Protein AF-A0A661A2V0-F1 (afdb_monomer_lite)

pLDDT: mean 74.54, std 18.01, range [39.56, 97.81]

Structure (mmCIF, N/CA/C/O backbone):
data_AF-A0A661A2V0-F1
#
_entry.id   AF-A0A661A2V0-F1
#
loop_
_atom_site.group_PDB
_atom_site.id
_atom_site.type_symbol
_atom_site.label_atom_id
_atom_site.label_alt_id
_atom_site.label_comp_id
_atom_site.label_asym_id
_atom_site.label_entity_id
_atom_site.label_seq_id
_atom_site.pdbx_PDB_ins_code
_atom_site.Cartn_x
_atom_site.Cartn_y
_atom_site.Cartn_z
_atom_site.occupancy
_atom_site.B_iso_or_equiv
_atom_site.auth_seq_id
_atom_site.auth_comp_id
_atom_site.auth_asym_id
_atom_site.auth_atom_id
_atom_site.pdbx_PDB_model_num
ATOM 1 N N . MET A 1 1 ? 61.700 -23.251 -33.455 1.00 53.41 1 MET A N 1
ATOM 2 C CA . MET A 1 1 ? 60.386 -22.854 -34.025 1.00 53.41 1 MET A CA 1
ATOM 3 C C . MET A 1 1 ? 59.242 -22.874 -33.003 1.00 53.41 1 MET A C 1
ATOM 5 O O . MET A 1 1 ? 58.205 -22.283 -33.282 1.00 53.41 1 MET A O 1
ATOM 9 N N . GLU A 1 2 ? 59.409 -23.485 -31.825 1.00 54.84 2 GLU A N 1
ATOM 10 C CA . GLU A 1 2 ? 58.332 -23.665 -30.833 1.00 54.84 2 GLU A CA 1
ATOM 11 C C . GLU A 1 2 ? 57.968 -22.383 -30.061 1.00 54.84 2 GLU A C 1
ATOM 13 O O . GLU A 1 2 ? 56.787 -22.061 -29.944 1.00 54.84 2 GLU A O 1
ATOM 18 N N . ASN A 1 3 ? 58.948 -21.558 -29.671 1.00 59.50 3 ASN A N 1
ATOM 19 C CA . ASN A 1 3 ? 58.686 -20.312 -28.927 1.00 59.50 3 ASN A CA 1
ATOM 20 C C . ASN A 1 3 ? 57.867 -19.270 -29.710 1.00 59.50 3 ASN A C 1
ATOM 22 O O . ASN A 1 3 ? 57.090 -18.528 -29.116 1.00 59.50 3 ASN A O 1
ATOM 26 N N . LYS A 1 4 ? 57.983 -19.231 -31.048 1.00 60.06 4 LYS A N 1
ATOM 27 C CA . LYS A 1 4 ? 57.177 -18.323 -31.888 1.00 60.06 4 LYS A CA 1
ATOM 28 C C . LYS A 1 4 ? 55.698 -18.720 -31.906 1.00 60.06 4 LYS A C 1
ATOM 30 O O . LYS A 1 4 ? 54.842 -17.844 -31.902 1.00 60.06 4 LYS A O 1
ATOM 35 N N . LYS A 1 5 ? 55.390 -20.023 -31.887 1.00 64.62 5 LYS A N 1
ATOM 36 C CA . LYS A 1 5 ? 54.004 -20.522 -31.848 1.00 64.62 5 LYS A CA 1
ATOM 37 C C . LYS A 1 5 ? 53.359 -20.273 -30.483 1.00 64.62 5 LYS A C 1
ATOM 39 O O . LYS A 1 5 ? 52.204 -19.864 -30.431 1.00 64.62 5 LYS A O 1
ATOM 44 N N . LEU A 1 6 ? 54.124 -20.441 -29.402 1.00 67.56 6 LEU A N 1
ATOM 45 C CA . LEU A 1 6 ? 53.671 -20.145 -28.041 1.00 67.56 6 LEU A CA 1
ATOM 46 C C . LEU A 1 6 ? 53.368 -18.648 -27.855 1.00 67.56 6 LEU A C 1
ATOM 48 O O . LEU A 1 6 ? 52.330 -18.292 -27.305 1.00 67.56 6 LEU A O 1
ATOM 52 N N . LEU A 1 7 ? 54.229 -17.771 -28.382 1.00 68.94 7 LEU A N 1
ATOM 53 C CA . LEU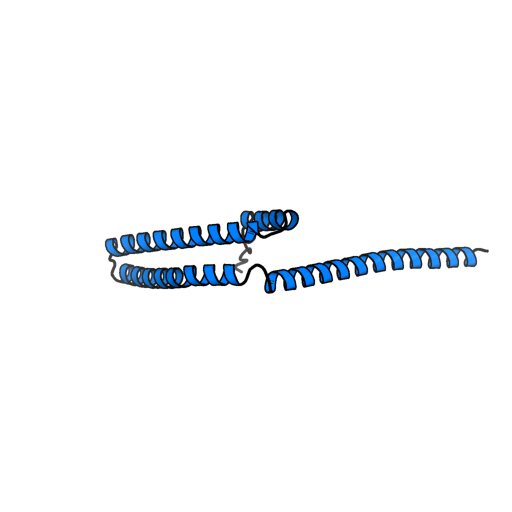 A 1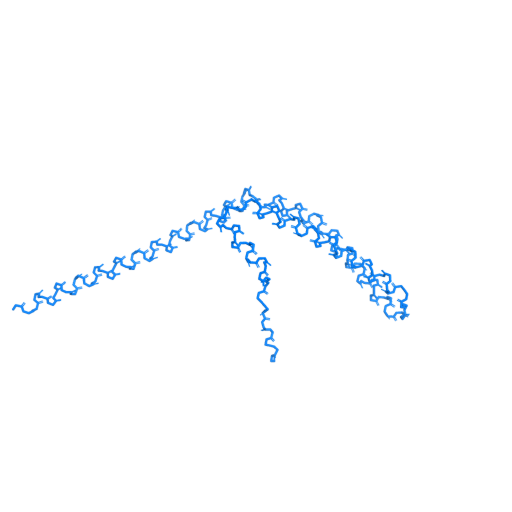 7 ? 54.029 -16.321 -28.323 1.00 68.94 7 LEU A CA 1
ATOM 54 C C . LEU A 1 7 ? 52.749 -15.891 -29.061 1.00 68.94 7 LEU A C 1
ATOM 56 O O . LEU A 1 7 ? 51.964 -15.107 -28.535 1.00 68.94 7 LEU A O 1
ATOM 60 N N . ILE A 1 8 ? 52.507 -16.442 -30.255 1.00 73.56 8 ILE A N 1
ATOM 61 C CA . ILE A 1 8 ? 51.298 -16.151 -31.041 1.00 73.56 8 ILE A CA 1
ATOM 62 C C . ILE A 1 8 ? 50.042 -16.629 -30.301 1.00 73.56 8 ILE A C 1
ATOM 64 O O . ILE A 1 8 ? 49.057 -15.897 -30.245 1.00 73.56 8 ILE A O 1
ATOM 68 N N . LEU A 1 9 ? 50.082 -17.810 -29.677 1.00 71.62 9 LEU A N 1
ATOM 69 C CA . LEU A 1 9 ? 48.960 -18.338 -28.898 1.00 71.62 9 LEU A CA 1
ATOM 70 C C . LEU A 1 9 ? 48.604 -17.421 -27.717 1.00 71.62 9 LEU A C 1
ATOM 72 O O . LEU A 1 9 ? 47.433 -17.117 -27.511 1.00 71.62 9 LEU A O 1
ATOM 76 N N . VAL A 1 10 ? 49.606 -16.937 -26.976 1.00 73.88 10 VAL A N 1
ATOM 77 C CA . VAL A 1 10 ? 49.402 -16.032 -25.831 1.00 73.88 10 VAL A CA 1
ATOM 78 C C . VAL A 1 10 ? 48.819 -14.687 -26.278 1.00 73.88 10 VAL A C 1
ATOM 80 O O . VAL A 1 10 ? 47.899 -14.168 -25.641 1.00 73.88 10 VAL A O 1
ATOM 83 N N . VAL A 1 11 ? 49.290 -14.141 -27.402 1.00 72.31 11 VAL A N 1
ATOM 84 C CA . VAL A 1 11 ? 48.771 -12.883 -27.968 1.00 72.31 11 VAL A CA 1
ATOM 85 C C . VAL A 1 11 ? 47.322 -13.035 -28.447 1.00 72.31 11 VAL A C 1
ATOM 87 O O . VAL A 1 11 ? 46.485 -12.183 -28.164 1.00 72.31 11 VAL A O 1
ATOM 90 N N . VAL A 1 12 ? 46.980 -14.141 -29.111 1.00 69.75 12 VAL A N 1
ATOM 91 C CA . VAL A 1 12 ? 45.603 -14.395 -29.569 1.00 69.75 12 VAL A CA 1
ATOM 92 C C . VAL A 1 12 ? 44.654 -14.626 -28.387 1.00 69.75 12 VAL A C 1
ATOM 94 O O . VAL A 1 12 ? 43.555 -14.073 -28.364 1.00 69.75 12 VAL A O 1
ATOM 97 N N . LEU A 1 13 ? 45.078 -15.383 -27.370 1.00 63.44 13 LEU A N 1
ATOM 98 C CA . LEU A 1 13 ? 44.253 -15.658 -26.191 1.00 63.44 13 LEU A CA 1
ATOM 99 C C . LEU A 1 13 ? 43.971 -14.381 -25.382 1.00 63.44 13 LEU A C 1
ATOM 101 O O . LEU A 1 13 ? 42.843 -14.149 -24.953 1.00 63.44 13 LEU A O 1
ATOM 105 N N . SER A 1 14 ? 44.981 -13.523 -25.219 1.00 61.56 14 SER A N 1
ATOM 106 C CA . SER A 1 14 ? 44.838 -12.236 -24.525 1.00 61.56 14 SER A CA 1
ATOM 107 C C . SER A 1 14 ? 43.935 -11.254 -25.279 1.00 61.56 14 SER A C 1
ATOM 109 O O . SER A 1 14 ? 43.139 -10.565 -24.642 1.00 61.56 14 SER A O 1
ATOM 111 N N . LEU A 1 15 ? 43.962 -11.249 -26.616 1.00 58.22 15 LEU A N 1
ATOM 112 C CA . LEU A 1 15 ? 43.023 -10.483 -27.447 1.00 58.22 15 LEU A CA 1
ATOM 113 C C . LEU A 1 15 ? 41.571 -10.952 -27.277 1.00 58.22 15 LEU A C 1
ATOM 115 O O . LEU A 1 15 ? 40.681 -10.122 -27.103 1.00 58.22 15 LEU A O 1
ATOM 119 N N . ILE A 1 16 ? 41.321 -12.265 -27.254 1.00 62.97 16 ILE A N 1
ATOM 120 C CA . ILE A 1 16 ? 39.972 -12.824 -27.052 1.00 62.97 16 ILE A CA 1
ATOM 121 C C . ILE A 1 16 ? 39.435 -12.468 -25.659 1.00 62.97 16 ILE A C 1
ATOM 123 O O . ILE A 1 16 ? 38.285 -12.044 -25.523 1.00 62.97 16 ILE A O 1
ATOM 127 N N . VAL A 1 17 ? 40.275 -12.580 -24.626 1.00 58.38 17 VAL A N 1
ATOM 128 C CA . VAL A 1 17 ? 39.913 -12.204 -23.251 1.00 58.38 17 VAL A CA 1
ATOM 129 C C . VAL A 1 17 ? 39.640 -10.700 -23.151 1.00 58.38 17 VAL A C 1
ATOM 131 O O . VAL A 1 17 ? 38.629 -10.304 -22.571 1.00 58.38 17 VAL A O 1
ATOM 134 N N . ALA A 1 18 ? 40.466 -9.854 -23.772 1.00 59.97 18 ALA A N 1
ATOM 135 C CA . ALA A 1 18 ? 40.254 -8.407 -23.807 1.00 59.97 18 ALA A CA 1
ATOM 136 C C . ALA A 1 18 ? 38.954 -8.021 -24.537 1.00 59.97 18 ALA A C 1
ATOM 138 O O . ALA A 1 18 ? 38.220 -7.156 -24.058 1.00 59.97 18 ALA A O 1
ATOM 139 N N . MET A 1 19 ? 38.620 -8.692 -25.645 1.00 54.97 19 MET A N 1
ATOM 140 C CA . MET A 1 19 ? 37.357 -8.480 -26.363 1.00 54.97 19 MET A CA 1
ATOM 141 C C . MET A 1 19 ? 36.142 -8.932 -25.539 1.00 54.97 19 MET A C 1
ATOM 143 O O . MET A 1 19 ? 35.144 -8.213 -25.482 1.00 54.97 19 MET A O 1
ATOM 147 N N . GLY A 1 20 ? 36.227 -10.072 -24.843 1.00 51.19 20 GLY A N 1
ATOM 148 C CA . GLY A 1 20 ? 35.162 -10.560 -23.959 1.00 51.19 20 GLY A CA 1
ATOM 149 C C . GLY A 1 20 ? 34.914 -9.644 -22.755 1.00 51.19 20 GLY A C 1
ATOM 150 O O . GLY A 1 20 ? 33.767 -9.317 -22.440 1.00 51.19 20 GLY A O 1
ATOM 151 N N . ILE A 1 21 ? 35.988 -9.158 -22.124 1.00 55.03 21 ILE A N 1
ATOM 152 C CA . ILE A 1 21 ? 35.916 -8.207 -21.006 1.00 55.03 21 ILE A CA 1
ATOM 153 C C . ILE A 1 21 ? 35.401 -6.844 -21.492 1.00 55.03 21 ILE A C 1
ATOM 155 O O . ILE A 1 21 ? 34.516 -6.267 -20.861 1.00 55.03 21 ILE A O 1
ATOM 159 N N . GLY A 1 22 ? 35.880 -6.351 -22.639 1.00 50.53 22 GLY A N 1
ATOM 160 C CA . GLY A 1 22 ? 35.415 -5.103 -23.251 1.00 50.53 22 GLY A CA 1
ATOM 161 C C . GLY A 1 22 ? 33.925 -5.128 -23.602 1.00 50.53 22 GLY A C 1
ATOM 162 O O . GLY A 1 22 ? 33.212 -4.158 -23.340 1.00 50.53 22 GLY A O 1
ATOM 163 N N . PHE A 1 23 ? 33.419 -6.259 -24.102 1.00 52.59 23 PHE A N 1
ATOM 164 C CA . PHE A 1 23 ? 31.993 -6.457 -24.377 1.00 52.59 23 PHE A CA 1
ATOM 165 C C . PHE A 1 23 ? 31.148 -6.499 -23.092 1.00 52.59 23 PHE A C 1
ATOM 167 O O . PHE A 1 23 ? 30.080 -5.882 -23.023 1.00 52.59 23 PHE A O 1
ATOM 174 N N . GLY A 1 24 ? 31.640 -7.171 -22.044 1.00 51.69 24 GLY A N 1
ATOM 175 C CA . GLY A 1 24 ? 30.986 -7.224 -20.734 1.00 51.69 24 GLY A CA 1
ATOM 176 C C . GLY A 1 24 ? 30.907 -5.854 -20.054 1.00 51.69 24 GLY A C 1
ATOM 177 O O . GLY A 1 24 ? 29.829 -5.431 -19.632 1.00 51.69 24 GLY A O 1
ATOM 178 N N . ILE A 1 25 ? 32.024 -5.119 -20.011 1.00 57.62 25 ILE A N 1
ATOM 179 C CA . ILE A 1 25 ? 32.088 -3.761 -19.450 1.00 57.62 25 ILE A CA 1
ATOM 180 C C . ILE A 1 25 ? 31.215 -2.807 -20.270 1.00 57.62 25 ILE A C 1
ATOM 182 O O . ILE A 1 25 ? 30.439 -2.047 -19.690 1.00 57.62 25 ILE A O 1
ATOM 186 N N . GLY A 1 26 ? 31.268 -2.896 -21.603 1.00 51.59 26 GLY A N 1
ATOM 187 C CA . GLY A 1 26 ? 30.414 -2.128 -22.506 1.00 51.59 26 GLY A CA 1
ATOM 188 C C . GLY A 1 26 ? 28.931 -2.323 -22.196 1.00 51.59 26 GLY A C 1
ATOM 189 O O . GLY A 1 26 ? 28.221 -1.347 -21.969 1.00 51.59 26 GLY A O 1
ATOM 190 N N . ARG A 1 27 ? 28.464 -3.573 -22.065 1.00 49.22 27 ARG A N 1
ATOM 191 C CA . ARG A 1 27 ? 27.072 -3.857 -21.678 1.00 49.22 27 ARG A CA 1
ATOM 192 C C . ARG A 1 27 ? 26.711 -3.337 -20.293 1.00 49.22 27 ARG A C 1
ATOM 194 O O . ARG A 1 27 ? 25.625 -2.788 -20.139 1.00 49.22 27 ARG A O 1
ATOM 201 N N . ILE A 1 28 ? 27.588 -3.469 -19.298 1.00 56.41 28 ILE A N 1
ATOM 202 C CA . ILE A 1 28 ? 27.329 -2.956 -17.943 1.00 56.41 28 ILE A CA 1
ATOM 203 C C . ILE A 1 28 ? 27.188 -1.431 -17.960 1.00 56.41 28 ILE A C 1
ATOM 205 O O . ILE A 1 28 ? 26.290 -0.888 -17.316 1.00 56.41 28 ILE A O 1
ATOM 209 N N . VAL A 1 29 ? 28.037 -0.733 -18.716 1.00 59.56 29 VAL A N 1
ATOM 210 C CA . VAL A 1 29 ? 27.961 0.724 -18.881 1.00 59.56 29 VAL A CA 1
ATOM 211 C C . VAL A 1 29 ? 26.688 1.117 -19.627 1.00 59.56 29 VAL A C 1
ATOM 213 O O . VAL A 1 29 ? 26.003 2.038 -19.186 1.00 59.56 29 VAL A O 1
ATOM 216 N N . THR A 1 30 ? 26.308 0.399 -20.686 1.00 52.56 30 THR A N 1
ATOM 217 C CA . THR A 1 30 ? 25.072 0.668 -21.436 1.00 52.56 30 THR A CA 1
ATOM 218 C C . THR A 1 30 ? 23.825 0.403 -20.594 1.00 52.56 30 THR A C 1
ATOM 220 O O . THR A 1 30 ? 22.928 1.238 -20.587 1.00 52.56 30 THR A O 1
ATOM 223 N N . ILE A 1 31 ? 23.784 -0.678 -19.807 1.00 57.06 31 ILE A N 1
ATOM 224 C CA . ILE A 1 31 ? 22.692 -0.960 -18.860 1.00 57.06 31 ILE A CA 1
ATOM 225 C C . ILE A 1 31 ? 22.640 0.115 -17.768 1.00 57.06 31 ILE A C 1
ATOM 227 O O . ILE A 1 31 ? 21.562 0.614 -17.468 1.00 57.06 31 ILE A O 1
ATOM 231 N N . ARG A 1 32 ? 23.787 0.536 -17.212 1.00 55.50 32 ARG A N 1
ATOM 232 C CA . ARG A 1 32 ? 23.854 1.637 -16.229 1.00 55.50 32 ARG A CA 1
ATOM 233 C C . ARG A 1 32 ? 23.424 2.981 -16.810 1.00 55.50 32 ARG A C 1
ATOM 235 O O . ARG A 1 32 ? 22.856 3.801 -16.094 1.00 55.50 32 ARG A O 1
ATOM 242 N N . ARG A 1 33 ? 23.726 3.242 -18.082 1.00 55.22 33 ARG A N 1
ATOM 243 C CA . ARG A 1 33 ? 23.345 4.477 -18.771 1.00 55.22 33 ARG A CA 1
ATOM 244 C C . ARG A 1 33 ? 21.858 4.465 -19.106 1.00 55.22 33 ARG A C 1
ATOM 246 O O . ARG A 1 33 ? 21.188 5.446 -18.819 1.00 55.22 33 ARG A O 1
ATOM 253 N N . ALA A 1 34 ? 21.341 3.346 -19.610 1.00 54.25 34 ALA A N 1
ATOM 254 C CA . ALA A 1 34 ? 19.919 3.143 -19.857 1.00 54.25 34 ALA A CA 1
ATOM 255 C C . ALA A 1 34 ? 19.108 3.228 -18.559 1.00 54.25 34 ALA A C 1
ATOM 257 O O . ALA A 1 34 ? 18.099 3.915 -18.533 1.00 54.25 34 ALA A O 1
ATOM 258 N N . SER A 1 35 ? 19.580 2.635 -17.457 1.00 53.59 35 SER A N 1
ATOM 259 C CA . SER A 1 35 ? 18.904 2.730 -16.160 1.00 53.59 35 SER A CA 1
ATOM 260 C C . SER A 1 35 ? 18.974 4.129 -15.552 1.00 53.59 35 SER A C 1
ATOM 262 O O . SER A 1 35 ? 18.004 4.559 -14.939 1.00 53.59 35 SER A O 1
ATOM 264 N N . ARG A 1 36 ? 20.065 4.884 -15.756 1.00 57.78 36 ARG A N 1
ATOM 265 C CA . ARG A 1 36 ? 20.125 6.308 -15.383 1.00 57.78 36 ARG A CA 1
ATOM 266 C C . ARG A 1 36 ? 19.185 7.169 -16.213 1.00 57.78 36 ARG A C 1
ATOM 268 O O . ARG A 1 36 ? 18.510 8.011 -15.639 1.00 57.78 36 ARG A O 1
ATOM 275 N N . ILE A 1 37 ? 19.140 6.965 -17.529 1.00 57.62 37 ILE A N 1
ATOM 276 C CA . ILE A 1 37 ? 18.231 7.688 -18.427 1.00 57.62 37 ILE A CA 1
ATOM 277 C C . ILE A 1 37 ? 16.788 7.356 -18.058 1.00 57.62 37 ILE A C 1
ATOM 279 O O . ILE A 1 37 ? 15.992 8.266 -17.884 1.00 57.62 37 ILE A O 1
ATOM 283 N N . PHE A 1 38 ? 16.477 6.080 -17.826 1.00 54.19 38 PHE A N 1
ATOM 284 C CA . PHE A 1 38 ? 15.170 5.649 -17.347 1.00 54.19 38 PHE A CA 1
ATOM 285 C C . PHE A 1 38 ? 14.854 6.290 -15.992 1.00 54.19 38 PHE A C 1
ATOM 287 O O . PHE A 1 38 ? 13.814 6.913 -15.857 1.00 54.19 38 PHE A O 1
ATOM 294 N N . ALA A 1 39 ? 15.760 6.258 -15.012 1.00 55.31 39 ALA A N 1
ATOM 295 C CA . ALA A 1 39 ? 15.548 6.884 -13.704 1.00 55.31 39 ALA A CA 1
ATOM 296 C C . ALA A 1 39 ? 15.353 8.410 -13.781 1.00 55.31 39 ALA A C 1
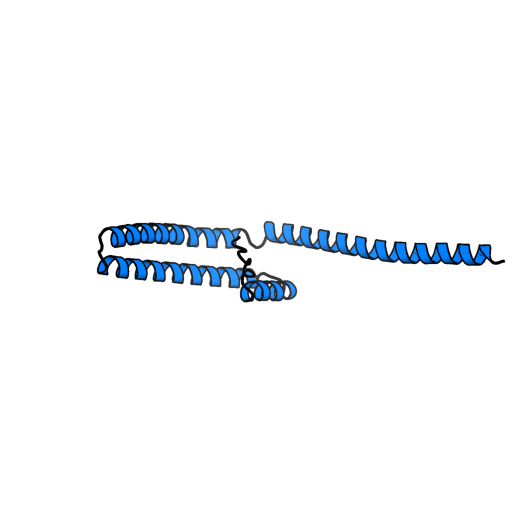ATOM 298 O O . ALA A 1 39 ? 14.540 8.949 -13.034 1.00 55.31 39 ALA A O 1
ATOM 299 N N . HIS A 1 40 ? 16.064 9.099 -14.676 1.00 53.41 40 HIS A N 1
ATOM 300 C CA . HIS A 1 40 ? 15.916 10.539 -14.910 1.00 53.41 40 HIS A CA 1
ATOM 301 C C . HIS A 1 40 ? 14.579 10.857 -15.591 1.00 53.41 40 HIS A C 1
ATOM 303 O O . HIS A 1 40 ? 13.844 11.724 -15.131 1.00 53.41 40 HIS A O 1
ATOM 309 N N . PHE A 1 41 ? 14.222 10.090 -16.623 1.00 49.53 41 PHE A N 1
ATOM 310 C CA . PHE A 1 41 ? 12.964 10.219 -17.360 1.00 49.53 41 PHE A CA 1
ATOM 311 C C . PHE A 1 41 ? 11.748 9.905 -16.470 1.00 49.53 41 PHE A C 1
ATOM 313 O O . PHE A 1 41 ? 10.752 10.624 -16.474 1.00 49.53 41 PHE A O 1
ATOM 320 N N . THR A 1 42 ? 11.865 8.884 -15.616 1.00 52.88 42 THR A N 1
ATOM 321 C CA . THR A 1 42 ? 10.817 8.487 -14.662 1.00 52.88 42 THR A CA 1
ATOM 322 C C . THR A 1 42 ? 10.671 9.503 -13.520 1.00 52.88 42 THR A C 1
ATOM 324 O O . THR A 1 42 ? 9.557 9.739 -13.054 1.00 52.88 42 THR A O 1
ATOM 327 N N . ARG A 1 43 ? 11.773 10.132 -13.071 1.00 50.00 43 ARG A N 1
ATOM 328 C CA . ARG A 1 43 ? 11.743 11.174 -12.025 1.00 50.00 43 ARG A CA 1
ATOM 329 C C . ARG A 1 43 ? 11.104 12.476 -12.484 1.00 50.00 43 ARG A C 1
ATOM 331 O O . ARG A 1 43 ? 10.442 13.115 -11.672 1.00 50.00 43 ARG A O 1
ATOM 338 N N . GLU A 1 44 ? 11.347 12.894 -13.723 1.00 49.84 44 GLU A N 1
ATOM 339 C CA . GLU A 1 44 ? 10.970 14.239 -14.168 1.00 49.84 44 GLU A CA 1
ATOM 340 C C . GLU A 1 44 ? 9.633 14.314 -14.905 1.00 49.84 44 GLU A C 1
ATOM 342 O O . GLU A 1 44 ? 9.003 15.363 -14.831 1.00 49.84 44 GLU A O 1
ATOM 347 N N . GLN A 1 45 ? 9.173 13.254 -15.587 1.00 51.56 45 GLN A N 1
ATOM 348 C CA . GLN A 1 45 ? 8.054 13.404 -16.535 1.00 51.56 45 GLN A CA 1
ATOM 349 C C . GLN A 1 45 ? 6.824 12.513 -16.326 1.00 51.56 45 GLN A C 1
ATOM 351 O O . GLN A 1 45 ? 5.787 12.852 -16.884 1.00 51.56 45 GLN A O 1
ATOM 356 N N . MET A 1 46 ? 6.871 11.417 -15.552 1.00 51.84 46 MET A N 1
ATOM 357 C CA . MET A 1 46 ? 5.749 10.451 -15.579 1.00 51.84 46 MET A CA 1
ATOM 358 C C . MET A 1 46 ? 5.110 10.059 -14.241 1.00 51.84 46 MET A C 1
ATOM 360 O O . MET A 1 46 ? 3.950 9.677 -14.262 1.00 51.84 46 MET A O 1
ATOM 364 N N . LEU A 1 47 ? 5.781 10.164 -13.084 1.00 59.59 47 LEU A N 1
ATOM 365 C CA . LEU A 1 47 ? 5.217 9.619 -11.827 1.00 59.59 47 LEU A CA 1
ATOM 366 C C . LEU A 1 47 ? 4.938 10.636 -10.722 1.00 59.59 47 LEU A C 1
ATOM 368 O O . LEU A 1 47 ? 4.198 10.335 -9.792 1.00 59.59 47 LEU A O 1
ATOM 372 N N . ARG A 1 48 ? 5.530 11.829 -10.774 1.00 64.75 48 ARG A N 1
ATOM 373 C CA . ARG A 1 48 ? 5.425 12.793 -9.672 1.00 64.75 48 ARG A CA 1
ATOM 374 C C . ARG A 1 48 ? 3.986 13.271 -9.406 1.00 64.75 48 ARG A C 1
ATOM 376 O O . ARG A 1 48 ? 3.560 13.128 -8.264 1.00 64.75 48 ARG A O 1
ATOM 383 N N . PRO A 1 49 ? 3.218 13.733 -10.413 1.00 73.31 49 PRO A N 1
ATOM 384 C CA . PRO A 1 49 ? 1.833 14.144 -10.185 1.00 73.31 49 PRO A CA 1
ATOM 385 C C . PRO A 1 49 ? 0.927 12.972 -9.778 1.00 73.31 49 PRO A C 1
ATOM 387 O O . PRO A 1 49 ? 0.113 13.133 -8.879 1.00 73.31 49 PRO A O 1
ATOM 390 N N . GLU A 1 50 ? 1.106 11.774 -10.351 1.00 73.56 50 GLU A N 1
ATOM 391 C CA . GLU A 1 50 ? 0.299 10.597 -9.980 1.00 73.56 50 GLU A CA 1
ATOM 392 C C . GLU A 1 50 ? 0.553 10.137 -8.539 1.00 73.56 50 GLU A C 1
ATOM 394 O O . GLU A 1 50 ? -0.368 9.711 -7.844 1.00 73.56 50 GLU A O 1
ATOM 399 N N . ILE A 1 51 ? 1.809 10.199 -8.086 1.00 77.88 51 ILE A N 1
ATOM 400 C CA . ILE A 1 51 ? 2.190 9.861 -6.710 1.00 77.88 51 ILE A CA 1
ATOM 401 C C . ILE A 1 51 ? 1.679 10.926 -5.736 1.00 77.88 51 ILE A C 1
ATOM 403 O O . ILE A 1 51 ? 1.265 10.585 -4.629 1.00 77.88 51 ILE A O 1
ATOM 407 N N . GLU A 1 52 ? 1.716 12.203 -6.119 1.00 84.88 52 GLU A N 1
ATOM 408 C CA . GLU A 1 52 ? 1.187 13.304 -5.310 1.00 84.88 52 GLU A CA 1
ATOM 409 C C . GLU A 1 52 ? -0.340 13.223 -5.178 1.00 84.88 52 GLU A C 1
ATOM 411 O O . GLU A 1 52 ? -0.842 13.316 -4.059 1.00 84.88 52 GLU A O 1
ATOM 416 N N . GLU A 1 53 ? -1.065 12.949 -6.267 1.00 87.06 53 GLU A N 1
ATOM 417 C CA . GLU A 1 53 ? -2.517 12.708 -6.257 1.00 87.06 53 GLU A CA 1
ATOM 418 C C . GLU A 1 53 ? -2.866 11.502 -5.377 1.00 87.06 53 GLU A C 1
ATOM 420 O O . GLU A 1 53 ? -3.702 11.600 -4.480 1.00 87.06 53 GLU A O 1
ATOM 425 N N . TYR A 1 54 ? -2.168 10.377 -5.565 1.00 87.56 54 TYR A N 1
ATOM 426 C CA . TYR A 1 54 ? 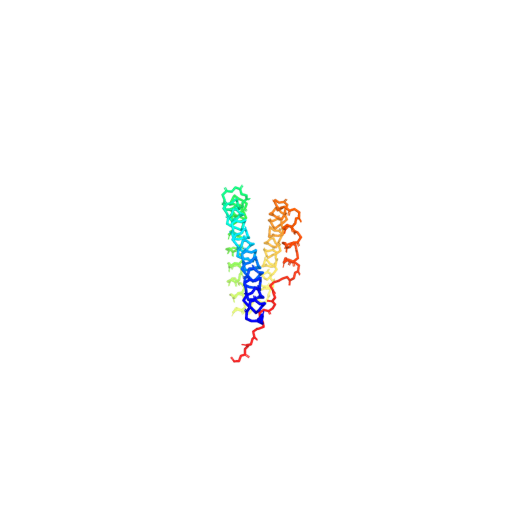-2.362 9.192 -4.733 1.00 87.56 54 TYR A CA 1
ATOM 427 C C . TYR A 1 54 ? -2.097 9.488 -3.254 1.00 87.56 54 TYR A C 1
ATOM 429 O O . TYR A 1 54 ? -2.885 9.102 -2.396 1.00 87.56 54 TYR A O 1
ATOM 437 N N . ARG A 1 55 ? -1.022 10.217 -2.930 1.00 88.50 55 ARG A N 1
ATOM 438 C CA . ARG A 1 55 ? -0.729 10.606 -1.546 1.00 88.50 55 ARG A CA 1
ATOM 439 C C . ARG A 1 55 ? -1.823 11.504 -0.970 1.00 88.50 55 ARG A C 1
ATOM 441 O O . ARG A 1 55 ? -2.209 11.290 0.173 1.00 88.50 55 ARG A O 1
ATOM 448 N N . ALA A 1 56 ? -2.321 12.468 -1.741 1.00 92.44 56 ALA A N 1
ATOM 449 C CA . ALA A 1 56 ? -3.379 13.373 -1.301 1.00 92.44 56 ALA A CA 1
ATOM 450 C C . ALA A 1 56 ? -4.676 12.625 -0.948 1.00 92.44 56 ALA A C 1
ATOM 452 O O . ALA A 1 56 ? -5.351 13.006 0.002 1.00 92.44 56 ALA A O 1
ATOM 453 N N . VAL A 1 57 ? -4.988 11.542 -1.668 1.00 93.75 57 VAL A N 1
ATOM 454 C CA . VAL A 1 57 ? -6.141 10.672 -1.378 1.00 93.75 57 VAL A CA 1
ATOM 455 C C . VAL A 1 57 ? -5.872 9.737 -0.196 1.00 93.75 57 VAL A C 1
ATOM 457 O O . VAL A 1 57 ? -6.739 9.530 0.645 1.00 93.75 57 VAL A O 1
ATOM 460 N N . MET A 1 58 ? -4.669 9.172 -0.099 1.00 93.38 58 MET A N 1
ATOM 461 C CA . MET A 1 58 ? -4.355 8.170 0.923 1.00 93.38 58 MET A CA 1
ATOM 462 C C . MET A 1 58 ? -4.130 8.755 2.316 1.00 93.38 58 MET A C 1
ATOM 464 O O . MET A 1 58 ? -4.427 8.089 3.303 1.00 93.38 58 MET A O 1
ATOM 468 N N . GLU A 1 59 ? -3.591 9.968 2.413 1.00 95.44 59 GLU A N 1
ATOM 469 C CA . GLU A 1 59 ? -3.304 10.627 3.689 1.00 95.44 59 GLU A CA 1
ATOM 470 C C . GLU A 1 59 ? -4.538 10.741 4.611 1.00 95.44 59 GLU A C 1
ATOM 472 O O . GLU A 1 59 ? -4.452 10.275 5.751 1.00 95.44 59 GLU A O 1
ATOM 477 N N . PRO A 1 60 ? -5.702 11.265 4.168 1.00 97.06 60 PRO A N 1
ATOM 478 C CA . PRO A 1 60 ? -6.888 11.322 5.022 1.00 97.06 60 PRO A CA 1
ATOM 479 C C . PRO A 1 60 ? -7.386 9.929 5.431 1.00 97.06 60 PRO A C 1
ATOM 481 O O . PRO A 1 60 ? -7.714 9.738 6.599 1.00 97.06 60 PRO A O 1
ATOM 484 N N . LEU A 1 61 ? -7.353 8.939 4.529 1.00 95.56 61 LEU A N 1
ATOM 485 C CA . LEU A 1 61 ? -7.765 7.559 4.828 1.00 95.56 61 LEU A CA 1
ATOM 486 C C . LEU A 1 61 ? -6.852 6.892 5.869 1.00 95.56 61 LEU A C 1
ATOM 488 O O . LEU A 1 61 ? -7.312 6.149 6.735 1.00 95.56 61 LEU A O 1
ATOM 492 N N . ILE A 1 62 ? -5.544 7.166 5.821 1.00 93.38 62 ILE A N 1
ATOM 493 C CA . ILE A 1 62 ? -4.586 6.689 6.828 1.00 93.38 62 ILE A CA 1
ATOM 494 C C . ILE A 1 62 ? -4.905 7.303 8.192 1.00 93.38 62 ILE A C 1
ATOM 496 O O . ILE A 1 62 ? -4.938 6.581 9.191 1.00 93.38 62 ILE A O 1
ATOM 500 N N . GLN A 1 63 ? -5.157 8.612 8.235 1.00 97.06 63 GLN A N 1
ATOM 501 C CA . GLN A 1 63 ? -5.496 9.317 9.471 1.00 97.06 63 GLN A CA 1
ATOM 502 C C . GLN A 1 63 ? -6.831 8.837 10.050 1.00 97.06 63 GLN A C 1
ATOM 504 O O . GLN A 1 63 ? -6.943 8.636 11.257 1.00 97.06 63 GLN A O 1
ATOM 509 N N . GLU A 1 64 ? -7.833 8.620 9.203 1.00 97.38 64 GLU A N 1
ATOM 510 C CA . GLU A 1 64 ? -9.132 8.076 9.592 1.00 97.38 64 GLU A CA 1
ATOM 511 C C . GLU A 1 64 ? -9.000 6.666 10.163 1.00 97.38 64 GLU A C 1
ATOM 513 O O . GLU A 1 64 ? -9.417 6.415 11.294 1.00 97.38 64 GLU A O 1
ATOM 518 N N . LYS A 1 65 ? -8.312 5.769 9.451 1.00 95.19 65 LYS A N 1
ATOM 519 C CA . LYS A 1 65 ? -8.013 4.426 9.949 1.00 95.19 65 LYS A CA 1
ATOM 520 C C . LYS A 1 65 ? -7.302 4.472 11.302 1.00 95.19 65 LYS A C 1
ATOM 522 O O . LYS A 1 65 ? -7.599 3.653 12.166 1.00 95.19 65 LYS A O 1
ATOM 527 N N . GLN A 1 66 ? -6.351 5.386 11.491 1.00 96.44 66 GLN A N 1
ATOM 528 C CA . GLN A 1 66 ? -5.620 5.496 12.752 1.00 96.44 66 GLN A CA 1
ATOM 529 C C . GLN A 1 66 ? -6.540 5.901 13.911 1.00 96.44 66 GLN A C 1
ATOM 531 O O . GLN A 1 66 ? -6.499 5.259 14.958 1.00 96.44 66 GLN A O 1
ATOM 536 N N . LYS A 1 67 ? -7.440 6.867 13.693 1.00 97.81 67 LYS A N 1
ATOM 537 C CA . LYS A 1 67 ? -8.476 7.236 14.672 1.00 97.81 67 LYS A CA 1
ATOM 538 C C . LYS A 1 67 ? -9.396 6.061 14.996 1.00 97.81 67 LYS A C 1
ATOM 540 O O . LYS A 1 67 ? -9.683 5.811 16.161 1.00 97.81 67 LYS A O 1
ATOM 545 N N . LEU A 1 68 ? -9.834 5.311 13.985 1.00 96.62 68 LEU A N 1
ATOM 546 C CA . LEU A 1 68 ? -10.683 4.137 14.192 1.00 96.62 68 LEU A CA 1
ATOM 547 C C . LEU A 1 68 ? -9.961 3.039 14.985 1.00 96.62 68 LEU A C 1
ATOM 549 O O . LEU A 1 68 ? -10.559 2.406 15.847 1.00 96.62 68 LEU A O 1
ATOM 553 N N . VAL A 1 69 ? -8.662 2.832 14.756 1.00 95.62 69 VAL A N 1
ATOM 554 C CA . VAL A 1 69 ? -7.860 1.895 15.559 1.00 95.62 69 VAL A CA 1
ATOM 555 C C . VAL A 1 69 ? -7.786 2.343 17.021 1.00 95.62 69 VAL A C 1
ATOM 557 O O . VAL A 1 69 ? -7.940 1.511 17.911 1.00 95.62 69 VAL A O 1
ATOM 560 N N . GLU A 1 70 ? -7.607 3.637 17.286 1.00 97.62 70 GLU A N 1
ATOM 561 C CA . GLU A 1 70 ? -7.641 4.181 18.651 1.00 97.62 70 GLU A CA 1
ATOM 562 C C . GLU A 1 70 ? -9.017 3.974 19.310 1.00 97.62 70 GLU A C 1
ATOM 564 O O . GLU A 1 70 ? -9.092 3.529 20.458 1.00 97.62 70 GLU A O 1
ATOM 569 N N . LEU A 1 71 ? -10.110 4.214 18.574 1.00 96.94 71 LEU A N 1
ATOM 570 C CA . LEU A 1 71 ? -11.477 3.941 19.033 1.00 96.94 71 LEU A CA 1
ATOM 571 C C . LEU A 1 71 ? -11.699 2.454 19.336 1.00 96.94 71 LEU A C 1
ATOM 573 O O . LEU A 1 71 ? -12.321 2.124 20.345 1.00 96.94 71 LEU A O 1
ATOM 577 N N . LEU A 1 72 ? -11.169 1.560 18.498 1.00 96.50 72 LEU A N 1
ATOM 578 C CA . LEU A 1 72 ? -11.265 0.117 18.698 1.00 96.50 72 LEU A CA 1
ATOM 579 C C . LEU A 1 72 ? -10.520 -0.314 19.964 1.00 96.50 72 LEU A C 1
ATOM 581 O O . LEU A 1 72 ? -11.061 -1.090 20.748 1.00 96.50 72 LEU A O 1
ATOM 585 N N . CYS A 1 73 ? -9.313 0.210 20.194 1.00 96.38 73 CYS A N 1
ATOM 586 C CA . CYS A 1 73 ? -8.567 -0.045 21.425 1.00 96.38 73 CYS A CA 1
ATOM 587 C C . CYS A 1 73 ? -9.371 0.388 22.658 1.00 96.38 73 CYS A C 1
ATOM 589 O O . CYS A 1 73 ? -9.539 -0.407 23.579 1.00 96.38 73 CYS A O 1
ATOM 591 N N . MET A 1 74 ? -9.952 1.593 22.642 1.00 96.56 74 MET A N 1
ATOM 592 C CA . MET A 1 74 ? -10.801 2.067 23.742 1.00 96.56 74 MET A CA 1
ATOM 593 C C . MET A 1 74 ? -12.056 1.208 23.941 1.00 96.56 74 MET A C 1
ATOM 595 O O . MET A 1 74 ? -12.484 1.003 25.074 1.00 96.56 74 MET A O 1
ATOM 599 N N . ALA A 1 75 ? -12.660 0.704 22.861 1.00 95.94 75 ALA A N 1
ATOM 600 C CA . ALA A 1 75 ? -13.811 -0.195 22.938 1.00 95.94 75 ALA A CA 1
ATOM 601 C C . ALA A 1 75 ? -13.446 -1.519 23.624 1.00 95.94 75 ALA A C 1
ATOM 603 O O . ALA A 1 75 ? -14.181 -1.996 24.486 1.00 95.94 75 ALA A O 1
ATOM 604 N N . ILE A 1 76 ? -12.283 -2.077 23.270 1.00 95.50 76 ILE A N 1
ATOM 605 C CA . ILE A 1 76 ? -11.751 -3.313 23.854 1.00 95.50 76 ILE A CA 1
ATOM 606 C C . ILE A 1 76 ? -11.435 -3.116 25.339 1.00 95.50 76 ILE A C 1
ATOM 608 O O . ILE A 1 76 ? -11.837 -3.941 26.153 1.00 95.50 76 ILE A O 1
ATOM 612 N N . GLU A 1 77 ? -10.769 -2.017 25.706 1.00 97.00 77 GLU A N 1
ATOM 613 C CA . GLU A 1 77 ? -10.451 -1.691 27.107 1.00 97.00 77 GLU A CA 1
ATOM 614 C C . GLU A 1 77 ? -11.701 -1.536 27.983 1.00 97.00 77 GLU A C 1
ATOM 616 O O . GLU A 1 77 ? -11.656 -1.804 29.181 1.00 97.00 77 GLU A O 1
ATOM 621 N N . ARG A 1 78 ? -12.819 -1.107 27.391 1.00 96.56 78 ARG A N 1
ATOM 622 C CA . ARG A 1 78 ? -14.112 -0.939 28.071 1.00 96.56 78 ARG A CA 1
ATOM 623 C C . ARG A 1 78 ? -15.002 -2.178 28.013 1.00 96.56 78 ARG A C 1
ATOM 625 O O . ARG A 1 78 ? -16.135 -2.109 28.480 1.00 96.56 78 ARG A O 1
ATOM 632 N N . GLU A 1 79 ? -14.521 -3.268 27.416 1.00 96.38 79 GLU A N 1
ATOM 633 C CA . GLU A 1 79 ? -15.286 -4.499 27.175 1.00 96.38 79 GLU A CA 1
ATOM 634 C C . GLU A 1 79 ? -16.595 -4.269 26.383 1.00 96.38 79 GLU A C 1
ATOM 636 O O . GLU A 1 79 ? -17.524 -5.081 26.416 1.00 96.38 79 GLU A O 1
ATOM 641 N N . ASP A 1 80 ? -16.673 -3.182 25.605 1.00 97.00 80 ASP A N 1
ATOM 642 C CA . ASP A 1 80 ? -17.835 -2.854 24.776 1.00 97.00 80 ASP A CA 1
ATOM 643 C C . ASP A 1 80 ? -17.743 -3.574 23.426 1.00 97.00 80 ASP A C 1
ATOM 645 O O . ASP A 1 80 ? -17.303 -3.036 22.405 1.00 97.00 80 ASP A O 1
ATOM 649 N N . SER A 1 81 ? -18.153 -4.840 23.439 1.00 94.31 81 SER A N 1
ATOM 650 C CA . SER A 1 81 ? -18.110 -5.724 22.269 1.00 94.31 81 SER A CA 1
ATOM 651 C C . SER A 1 81 ? -18.938 -5.226 21.077 1.00 94.31 81 SER A C 1
ATOM 653 O O . SER A 1 81 ? -18.527 -5.413 19.930 1.00 94.31 81 SER A O 1
ATOM 655 N N . LEU A 1 82 ? -20.078 -4.567 21.319 1.00 96.62 82 LEU A N 1
ATOM 656 C CA . LEU A 1 82 ? -20.945 -4.064 20.252 1.00 96.62 82 LEU A CA 1
ATOM 657 C C . LEU A 1 82 ? -20.298 -2.866 19.553 1.00 96.62 82 LEU A C 1
ATOM 659 O O . LEU A 1 82 ? -20.305 -2.784 18.321 1.00 96.62 82 LEU A O 1
ATOM 663 N N . PHE A 1 83 ? -19.722 -1.950 20.332 1.00 96.50 83 PHE A N 1
ATOM 664 C CA . PHE A 1 83 ? -18.990 -0.816 19.788 1.00 96.50 83 PHE A CA 1
ATOM 665 C C . PHE A 1 83 ? -17.708 -1.270 19.080 1.00 96.50 83 PHE A C 1
ATOM 667 O O . PHE A 1 83 ? -17.461 -0.848 17.951 1.00 96.50 83 PHE A O 1
ATOM 674 N N . ALA A 1 84 ? -16.954 -2.207 19.664 1.00 96.12 84 ALA A N 1
ATOM 675 C CA . ALA A 1 84 ? -15.760 -2.777 19.041 1.00 96.12 84 ALA A CA 1
ATOM 676 C C . ALA A 1 84 ? -16.066 -3.422 17.678 1.00 96.12 84 ALA A C 1
ATOM 678 O O . ALA A 1 84 ? -15.336 -3.199 16.712 1.00 96.12 84 ALA A O 1
ATOM 679 N N . TYR A 1 85 ? -17.167 -4.175 17.567 1.00 96.31 85 TYR A N 1
ATOM 680 C CA . TYR A 1 85 ? -17.579 -4.783 16.299 1.00 96.31 85 TYR A CA 1
ATOM 681 C C . TYR A 1 85 ? -17.912 -3.734 15.231 1.00 96.31 85 TYR A C 1
ATOM 683 O O . TYR A 1 85 ? -17.513 -3.875 14.076 1.00 96.31 85 TYR A O 1
ATOM 691 N N . ARG A 1 86 ? -18.604 -2.654 15.616 1.00 97.62 86 ARG A N 1
ATOM 692 C CA . ARG A 1 86 ? -18.931 -1.551 14.702 1.00 97.62 86 ARG A CA 1
ATOM 693 C C . ARG A 1 86 ? -17.672 -0.865 14.177 1.00 97.62 86 ARG A C 1
ATOM 695 O O . ARG A 1 86 ? -17.508 -0.756 12.968 1.00 97.62 86 ARG A O 1
ATOM 702 N N . VAL A 1 87 ? -16.764 -0.484 15.076 1.00 96.62 87 VAL A N 1
ATOM 703 C CA . VAL A 1 87 ? -15.508 0.183 14.707 1.00 96.62 87 VAL A CA 1
ATOM 704 C C . VAL A 1 87 ? -14.631 -0.734 13.848 1.00 96.62 87 VAL A C 1
ATOM 706 O O . VAL A 1 87 ? -14.010 -0.277 12.894 1.00 96.62 87 VAL A O 1
ATOM 709 N N . ALA A 1 88 ? -14.608 -2.043 14.116 1.00 94.12 88 ALA A N 1
ATOM 710 C CA . ALA A 1 88 ? -13.915 -3.004 13.258 1.00 94.12 88 ALA A CA 1
ATOM 711 C C . ALA A 1 88 ? -14.498 -3.053 11.831 1.00 94.12 88 ALA A C 1
ATOM 713 O O . ALA A 1 88 ? -13.736 -3.184 10.870 1.00 94.12 88 ALA A O 1
ATOM 714 N N . GLY A 1 89 ? -15.820 -2.916 11.687 1.00 95.44 89 GLY A N 1
ATOM 715 C CA . GLY A 1 89 ? -16.490 -2.771 10.393 1.00 95.44 89 GLY A CA 1
ATOM 716 C C . GLY A 1 89 ? -16.051 -1.510 9.649 1.00 95.44 89 GLY A C 1
ATOM 717 O O . GLY A 1 89 ? -15.612 -1.602 8.507 1.00 95.44 89 GLY A O 1
ATOM 718 N N . GLU A 1 90 ? -16.058 -0.361 10.324 1.00 97.38 90 GLU A N 1
ATOM 719 C CA . GLU A 1 90 ? -15.596 0.919 9.762 1.00 97.38 90 GLU A CA 1
ATOM 720 C C . GLU A 1 90 ? -14.116 0.847 9.331 1.00 97.38 90 GLU A C 1
ATOM 722 O O . GLU A 1 90 ? -13.744 1.292 8.246 1.00 97.38 90 GLU A O 1
ATOM 727 N N . ILE A 1 91 ? -13.255 0.189 10.121 1.00 94.19 91 ILE A N 1
ATOM 728 C CA . ILE A 1 91 ? -11.854 -0.059 9.736 1.00 94.19 91 ILE A CA 1
ATOM 729 C C . ILE A 1 91 ? -11.773 -0.884 8.448 1.00 94.19 91 ILE A C 1
ATOM 731 O O . ILE A 1 91 ? -10.908 -0.621 7.608 1.00 94.19 91 ILE A O 1
ATOM 735 N N . ALA A 1 92 ? -12.621 -1.905 8.300 1.00 92.56 92 ALA A N 1
ATOM 736 C CA . ALA A 1 92 ? -12.638 -2.746 7.109 1.00 92.56 92 ALA A CA 1
ATOM 737 C C . ALA A 1 92 ? -13.091 -1.962 5.867 1.00 92.56 92 ALA A C 1
ATOM 739 O O . ALA A 1 92 ? -12.507 -2.139 4.797 1.00 92.56 92 ALA A O 1
ATOM 740 N N . GLU A 1 93 ? -14.068 -1.066 6.013 1.00 96.25 93 GLU A N 1
ATOM 741 C CA . GLU A 1 93 ? -14.527 -0.173 4.943 1.00 96.25 93 GLU A CA 1
ATOM 742 C C . GLU A 1 93 ? -13.400 0.753 4.468 1.00 96.25 93 GLU A C 1
ATOM 744 O O . GLU A 1 93 ? -13.060 0.737 3.282 1.00 96.25 93 GLU A O 1
ATOM 749 N N . VAL A 1 94 ? -12.722 1.444 5.393 1.00 93.88 94 VAL A N 1
ATOM 750 C CA . VAL A 1 94 ? -11.578 2.314 5.063 1.00 93.88 94 VAL A CA 1
ATOM 751 C C . VAL A 1 94 ? -10.440 1.515 4.419 1.00 93.88 94 VAL A C 1
ATOM 753 O O . VAL A 1 94 ? -9.828 1.954 3.446 1.00 93.88 94 VAL A O 1
ATOM 756 N N . GLN A 1 95 ? -10.145 0.307 4.911 1.00 88.56 95 GLN A N 1
ATOM 757 C CA . GLN A 1 95 ? -9.125 -0.553 4.299 1.00 88.56 95 GLN A CA 1
ATOM 758 C C . GLN A 1 95 ? -9.485 -0.979 2.876 1.00 88.56 95 GLN A C 1
ATOM 760 O O . GLN A 1 95 ? -8.598 -1.060 2.021 1.00 88.56 95 GLN A O 1
ATOM 765 N N . ASN A 1 96 ? -10.761 -1.255 2.617 1.00 91.12 96 ASN A N 1
ATOM 766 C CA . ASN A 1 96 ? -11.232 -1.595 1.285 1.00 91.12 96 ASN A CA 1
ATOM 767 C C . ASN A 1 96 ? -11.108 -0.393 0.337 1.00 91.12 96 ASN A C 1
ATOM 769 O O . ASN A 1 96 ? -10.601 -0.536 -0.774 1.00 91.12 96 ASN A O 1
ATOM 773 N N . GLU A 1 97 ? -11.476 0.803 0.791 1.00 93.81 97 GLU A N 1
ATOM 774 C CA . GLU A 1 97 ? -11.313 2.042 0.025 1.00 93.81 97 GLU A CA 1
ATOM 775 C C . GLU A 1 97 ? -9.837 2.323 -0.307 1.00 93.81 97 GLU A C 1
ATOM 777 O O . GLU A 1 97 ? -9.473 2.517 -1.472 1.00 93.81 97 GLU A O 1
ATOM 782 N N . MET A 1 98 ? -8.952 2.216 0.689 1.00 91.38 98 MET A N 1
ATOM 783 C CA . MET A 1 98 ? -7.499 2.303 0.505 1.00 91.38 98 MET A CA 1
ATOM 784 C C . MET A 1 98 ? -6.986 1.301 -0.540 1.00 91.38 98 MET A C 1
ATOM 786 O O . MET A 1 98 ? -6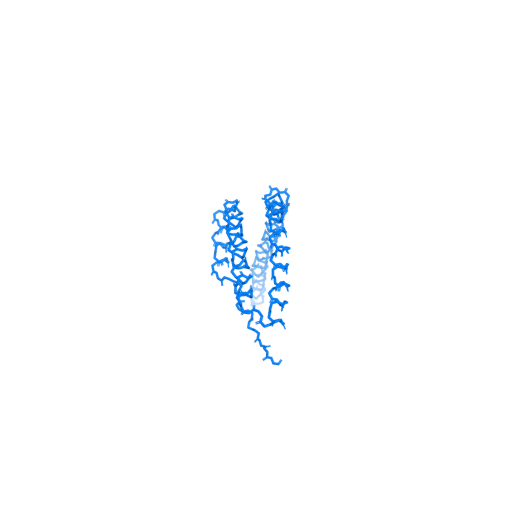.153 1.646 -1.385 1.00 91.38 98 MET A O 1
ATOM 790 N N . LEU A 1 99 ? -7.465 0.052 -0.502 1.00 90.00 99 LEU A N 1
ATOM 791 C CA . LEU A 1 99 ? -7.077 -0.983 -1.458 1.00 90.00 99 LEU A CA 1
ATOM 792 C C . LEU A 1 99 ? -7.525 -0.620 -2.877 1.00 90.00 99 LEU A C 1
ATOM 794 O O . LEU A 1 99 ? -6.729 -0.733 -3.811 1.00 90.00 99 LEU A O 1
ATOM 798 N N . MET A 1 100 ? -8.759 -0.144 -3.039 1.00 91.62 100 MET A N 1
ATOM 799 C CA . MET A 1 100 ? -9.295 0.265 -4.337 1.00 91.62 100 MET A CA 1
ATOM 800 C C . MET A 1 100 ? -8.485 1.409 -4.948 1.00 91.62 100 MET A C 1
ATOM 802 O O . MET A 1 100 ? -8.081 1.313 -6.111 1.00 91.62 100 MET A O 1
ATOM 806 N N . HIS A 1 101 ? -8.156 2.441 -4.167 1.00 89.06 101 HIS A N 1
ATOM 807 C CA . HIS A 1 101 ? -7.294 3.531 -4.631 1.00 89.06 101 HIS A CA 1
ATOM 808 C C . HIS A 1 101 ? -5.881 3.058 -4.971 1.00 89.06 101 HIS A C 1
ATOM 810 O O . HIS A 1 101 ? -5.322 3.460 -5.994 1.00 89.06 101 HIS A O 1
ATOM 816 N N . THR A 1 102 ? -5.318 2.149 -4.171 1.00 86.62 102 THR A N 1
ATOM 817 C CA . THR A 1 102 ? -4.005 1.549 -4.442 1.00 86.62 102 THR A CA 1
ATOM 818 C C . THR A 1 102 ? -4.009 0.797 -5.772 1.00 86.62 102 THR A C 1
ATOM 820 O O . THR A 1 102 ? -3.125 0.999 -6.603 1.00 86.62 102 THR A O 1
ATOM 823 N N . VAL A 1 103 ? -5.017 -0.047 -6.013 1.00 85.50 103 VAL A N 1
ATOM 824 C CA . VAL A 1 103 ? -5.152 -0.805 -7.265 1.00 85.50 103 VAL A CA 1
ATOM 825 C C . VAL A 1 103 ? 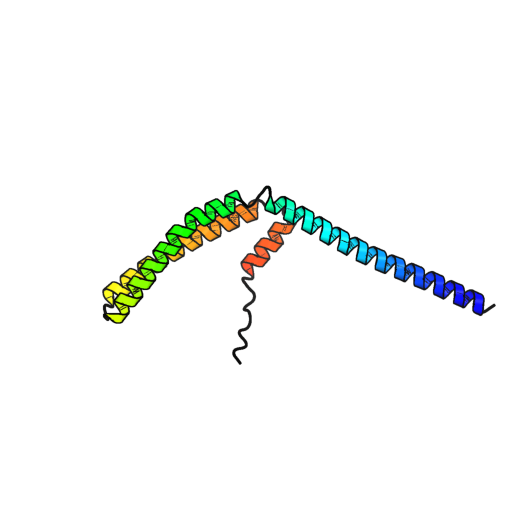-5.317 0.138 -8.455 1.00 85.50 103 VAL A C 1
ATOM 827 O O . VAL A 1 103 ? -4.635 -0.037 -9.463 1.00 85.50 103 VAL A O 1
ATOM 830 N N . GLN A 1 104 ? -6.163 1.165 -8.342 1.00 87.50 104 GLN A N 1
ATOM 831 C CA . GLN A 1 104 ? -6.342 2.158 -9.403 1.00 87.50 104 GLN A CA 1
ATOM 832 C C . GLN A 1 104 ? -5.041 2.899 -9.726 1.00 87.50 104 GLN A C 1
ATOM 834 O O . GLN A 1 104 ? -4.692 3.025 -10.900 1.00 87.50 104 GLN A O 1
ATOM 839 N N . HIS A 1 105 ? -4.301 3.342 -8.707 1.00 85.50 105 HIS A N 1
ATOM 840 C CA . HIS A 1 105 ? -3.008 3.999 -8.892 1.00 85.50 105 HIS A CA 1
ATOM 841 C C . HIS A 1 105 ? -2.014 3.079 -9.612 1.00 85.50 105 HIS A C 1
ATOM 843 O O . HIS A 1 105 ? -1.420 3.468 -10.613 1.00 85.50 105 HIS A O 1
ATOM 849 N N . LEU A 1 106 ? -1.903 1.820 -9.183 1.00 82.44 106 LEU A N 1
ATOM 850 C CA . LEU A 1 106 ? -1.011 0.839 -9.807 1.00 82.44 106 LEU A CA 1
ATOM 851 C C . LEU A 1 106 ? -1.383 0.526 -11.261 1.00 82.44 106 LEU A C 1
ATOM 853 O O . LEU A 1 106 ? -0.491 0.329 -12.086 1.00 82.44 106 LEU A O 1
ATOM 857 N N . LEU A 1 107 ? -2.678 0.484 -11.587 1.00 82.12 107 LEU A N 1
ATOM 858 C CA . LEU A 1 107 ? -3.149 0.304 -12.961 1.00 82.12 107 LEU A CA 1
ATOM 859 C C . LEU A 1 107 ? -2.794 1.507 -13.840 1.00 82.12 107 LEU A C 1
ATOM 861 O O . LEU A 1 107 ? -2.289 1.309 -14.946 1.00 82.12 107 LEU A O 1
ATOM 865 N N . ARG A 1 108 ? -3.003 2.736 -13.345 1.00 82.75 108 ARG A N 1
ATOM 866 C CA . ARG A 1 108 ? -2.615 3.971 -14.050 1.00 82.75 108 ARG A CA 1
ATOM 867 C C . ARG A 1 108 ? -1.109 3.996 -14.294 1.00 82.75 108 ARG A C 1
ATOM 869 O O . ARG A 1 108 ? -0.675 4.040 -15.442 1.00 82.75 108 ARG A O 1
ATOM 876 N N . THR A 1 109 ? -0.317 3.819 -13.241 1.00 76.81 109 THR A N 1
ATOM 877 C CA . THR A 1 109 ? 1.145 3.786 -13.326 1.00 76.81 109 THR A CA 1
ATOM 878 C C . THR A 1 109 ? 1.646 2.666 -14.245 1.00 76.81 109 THR A C 1
ATOM 880 O O . THR A 1 109 ? 2.519 2.897 -15.078 1.00 76.81 109 THR A O 1
ATOM 883 N N . GLY A 1 110 ? 1.065 1.464 -14.174 1.00 74.69 110 GLY A N 1
ATOM 884 C CA . GLY A 1 110 ? 1.399 0.353 -15.070 1.00 74.69 110 GLY A CA 1
ATOM 885 C C . GLY A 1 110 ? 1.057 0.621 -16.543 1.00 74.69 110 GLY A C 1
ATOM 886 O O . GLY A 1 110 ? 1.755 0.133 -17.439 1.00 74.69 110 GLY A O 1
ATOM 887 N N . GLY A 1 111 ? 0.018 1.419 -16.806 1.00 76.19 111 GLY A N 1
ATOM 888 C CA . GLY A 1 111 ? -0.371 1.874 -18.142 1.00 76.19 111 GLY A CA 1
ATOM 889 C C . GLY A 1 111 ? 0.681 2.766 -18.806 1.00 76.19 111 GLY A C 1
ATOM 890 O O . GLY A 1 111 ? 0.923 2.624 -20.005 1.00 76.19 111 GLY A O 1
ATOM 891 N N . HIS A 1 112 ? 1.371 3.597 -18.024 1.00 73.12 112 HIS A N 1
ATOM 892 C CA . HIS A 1 112 ? 2.438 4.485 -18.503 1.00 73.12 112 HIS A CA 1
ATOM 893 C C . HIS A 1 112 ? 3.767 3.767 -18.787 1.00 73.12 112 HIS A C 1
ATOM 895 O O . HIS A 1 112 ? 4.657 4.331 -19.423 1.00 73.12 112 HIS A O 1
ATOM 901 N N . LEU A 1 113 ? 3.919 2.509 -18.358 1.00 74.12 113 LEU A N 1
ATOM 902 C CA . LEU A 1 113 ? 5.141 1.742 -18.590 1.00 74.12 113 LEU A CA 1
ATOM 903 C C . LEU A 1 113 ? 5.199 1.166 -20.019 1.00 74.12 113 LEU A C 1
ATOM 905 O O . LEU A 1 113 ? 4.178 0.662 -20.514 1.00 74.12 113 LEU A O 1
ATOM 909 N N . PRO A 1 114 ? 6.395 1.142 -20.652 1.00 73.88 114 PRO A N 1
ATOM 910 C CA . PRO A 1 114 ? 6.628 0.410 -21.896 1.00 73.88 114 PRO A CA 1
ATOM 911 C C . PRO A 1 114 ? 6.224 -1.072 -21.778 1.00 73.88 114 PRO A C 1
ATOM 913 O O . PRO A 1 114 ? 6.360 -1.641 -20.688 1.00 73.88 114 PRO A O 1
ATOM 916 N N . PRO A 1 115 ? 5.763 -1.734 -22.859 1.00 75.88 115 PRO A N 1
ATOM 917 C CA . PRO A 1 115 ? 5.264 -3.115 -22.817 1.00 75.88 115 PRO A CA 1
ATOM 918 C C . PRO A 1 115 ? 6.234 -4.133 -22.198 1.00 75.88 115 PRO A C 1
ATOM 920 O O . PRO A 1 115 ? 5.805 -5.092 -21.550 1.00 75.88 115 PRO A O 1
ATOM 923 N N . GLU A 1 116 ? 7.537 -3.932 -22.389 1.00 73.69 116 GLU A N 1
ATOM 924 C CA . GLU A 1 116 ? 8.603 -4.772 -21.842 1.00 73.69 116 GLU A CA 1
ATOM 925 C C . GLU A 1 116 ? 8.700 -4.618 -20.319 1.00 73.69 116 GLU A C 1
ATOM 927 O O . GLU A 1 116 ? 8.752 -5.610 -19.598 1.00 73.69 116 GLU A O 1
ATOM 932 N N . VAL A 1 117 ? 8.631 -3.381 -19.819 1.00 73.06 117 VAL A N 1
ATOM 933 C CA . VAL A 1 117 ? 8.708 -3.055 -18.383 1.00 73.06 117 VAL A CA 1
ATOM 934 C C . VAL A 1 117 ? 7.401 -3.396 -17.666 1.00 73.06 117 VAL A C 1
ATOM 936 O O . VAL A 1 117 ? 7.409 -3.846 -16.521 1.00 73.06 117 VAL A O 1
ATOM 939 N N . ARG A 1 118 ? 6.259 -3.232 -18.342 1.00 73.56 118 ARG A N 1
ATOM 940 C CA . ARG A 1 118 ? 4.930 -3.535 -17.800 1.00 73.56 118 ARG A CA 1
ATOM 941 C C . ARG A 1 118 ? 4.797 -5.002 -17.396 1.00 73.56 118 ARG A C 1
ATOM 943 O O . ARG A 1 118 ? 4.204 -5.289 -16.359 1.00 73.56 118 ARG A O 1
ATOM 950 N N . ARG A 1 119 ? 5.358 -5.933 -18.178 1.00 73.69 119 ARG A N 1
ATOM 951 C CA . ARG A 1 119 ? 5.350 -7.369 -17.842 1.00 73.69 119 ARG A CA 1
ATOM 952 C C . ARG A 1 119 ? 6.107 -7.659 -16.549 1.00 73.69 119 ARG A C 1
ATOM 954 O O . ARG A 1 119 ? 5.580 -8.365 -15.690 1.00 73.69 119 ARG A O 1
ATOM 961 N N . ASP A 1 120 ? 7.287 -7.072 -16.386 1.00 75.25 120 ASP A N 1
ATOM 962 C CA . ASP A 1 120 ? 8.085 -7.225 -15.167 1.00 75.25 120 ASP A CA 1
ATOM 963 C C . ASP A 1 120 ? 7.412 -6.567 -13.958 1.00 75.25 120 ASP A C 1
ATOM 965 O O . ASP A 1 120 ? 7.397 -7.147 -12.871 1.00 75.25 120 ASP A O 1
ATOM 969 N N . PHE A 1 121 ? 6.787 -5.403 -14.157 1.00 76.06 121 PHE A N 1
ATOM 970 C CA . PHE A 1 121 ? 6.001 -4.706 -13.141 1.00 76.06 121 PHE A CA 1
ATOM 971 C C . PHE A 1 121 ? 4.801 -5.540 -12.670 1.00 76.06 121 PHE A C 1
ATOM 973 O O . PHE A 1 121 ? 4.656 -5.780 -11.473 1.00 76.06 121 PHE A O 1
ATOM 980 N N . ILE A 1 122 ? 3.986 -6.069 -13.588 1.00 75.88 122 ILE A N 1
ATOM 981 C CA . ILE A 1 122 ? 2.864 -6.961 -13.252 1.00 75.88 122 ILE A CA 1
ATOM 982 C C . ILE A 1 122 ? 3.377 -8.223 -12.546 1.00 75.88 122 ILE A C 1
ATOM 984 O O . ILE A 1 122 ? 2.832 -8.629 -11.522 1.00 75.88 122 ILE A O 1
ATOM 988 N N . GLY A 1 123 ? 4.461 -8.823 -13.044 1.00 74.94 123 GLY A N 1
ATOM 989 C CA . GLY A 1 123 ? 5.073 -9.992 -12.416 1.00 74.94 123 GLY A CA 1
ATOM 990 C C . GLY A 1 123 ? 5.606 -9.711 -11.007 1.00 74.94 123 GLY A C 1
ATOM 991 O O . GLY A 1 123 ? 5.564 -10.587 -10.146 1.00 74.94 123 GLY A O 1
ATOM 992 N N . PHE A 1 124 ? 6.114 -8.507 -10.742 1.00 76.38 124 PHE A N 1
ATOM 993 C CA . PHE A 1 124 ? 6.494 -8.066 -9.398 1.00 76.38 124 PHE A CA 1
ATOM 994 C C . PHE A 1 124 ? 5.268 -7.912 -8.490 1.00 76.38 124 PHE A C 1
ATOM 996 O O . PHE A 1 124 ? 5.265 -8.438 -7.379 1.00 76.38 124 PHE A O 1
ATOM 1003 N N . MET A 1 125 ? 4.208 -7.270 -8.985 1.00 75.06 125 MET A N 1
ATOM 1004 C CA . MET A 1 125 ? 2.959 -7.078 -8.246 1.00 75.06 125 MET A CA 1
ATOM 1005 C C . MET A 1 125 ? 2.296 -8.408 -7.857 1.00 75.06 125 MET A C 1
ATOM 1007 O O . MET A 1 125 ? 1.905 -8.580 -6.705 1.00 75.06 125 MET A O 1
ATOM 1011 N N . LEU A 1 126 ? 2.227 -9.372 -8.782 1.00 75.81 126 LEU A N 1
ATOM 1012 C CA . LEU A 1 126 ? 1.603 -10.683 -8.554 1.00 75.81 126 LEU A CA 1
ATOM 1013 C C . LEU A 1 126 ? 2.405 -11.590 -7.615 1.00 75.81 126 LEU A C 1
ATOM 1015 O O . LEU A 1 126 ? 1.824 -12.376 -6.873 1.00 75.81 126 LEU A O 1
ATOM 1019 N N . ARG A 1 127 ? 3.741 -11.499 -7.634 1.00 75.81 127 ARG A N 1
ATOM 1020 C CA . ARG A 1 127 ? 4.593 -12.289 -6.728 1.00 75.81 127 ARG A CA 1
ATOM 1021 C C . ARG A 1 127 ? 4.506 -11.812 -5.276 1.00 75.81 127 ARG A C 1
ATOM 1023 O O . ARG A 1 127 ? 4.883 -12.562 -4.376 1.00 75.81 127 ARG A O 1
ATOM 1030 N N . GLY A 1 128 ? 4.010 -10.592 -5.049 1.00 58.66 128 GLY A N 1
ATOM 1031 C CA . GLY A 1 128 ? 4.089 -9.921 -3.757 1.00 58.66 128 GLY A CA 1
ATOM 1032 C C . GLY A 1 128 ? 5.545 -9.717 -3.323 1.00 58.66 128 GLY A C 1
ATOM 1033 O O . GLY A 1 128 ? 6.490 -10.150 -3.989 1.00 58.66 128 GLY A O 1
ATOM 1034 N N . ARG A 1 129 ? 5.772 -9.064 -2.176 1.00 53.12 129 ARG A N 1
ATOM 1035 C CA . ARG A 1 129 ? 7.112 -9.118 -1.571 1.00 53.12 129 ARG A CA 1
ATOM 1036 C C . ARG A 1 129 ? 7.433 -10.600 -1.339 1.00 53.12 129 ARG A C 1
ATOM 1038 O O . ARG A 1 129 ? 6.608 -11.260 -0.700 1.00 53.12 129 ARG A O 1
ATOM 1045 N N . PRO A 1 130 ? 8.583 -11.138 -1.800 1.00 49.19 130 PRO A N 1
ATOM 1046 C CA . PRO A 1 130 ? 8.997 -12.460 -1.352 1.00 49.19 130 PRO A CA 1
ATOM 1047 C C . PRO A 1 130 ? 8.926 -12.425 0.169 1.00 49.19 130 PRO A C 1
ATOM 1049 O O . PRO A 1 130 ? 9.453 -11.478 0.760 1.00 49.19 130 PRO A O 1
ATOM 1052 N N . LYS A 1 131 ? 8.199 -13.377 0.781 1.00 48.53 131 LYS A N 1
ATOM 1053 C CA . LYS A 1 131 ? 8.143 -13.524 2.239 1.00 48.53 131 LYS A CA 1
ATOM 1054 C C . LYS A 1 131 ? 9.585 -13.442 2.708 1.00 48.53 131 LYS A C 1
ATOM 1056 O O . LYS A 1 131 ? 10.365 -14.365 2.482 1.00 48.53 131 LYS A O 1
ATOM 1061 N N . GLN A 1 132 ? 9.961 -12.298 3.271 1.00 44.59 132 GLN A N 1
ATOM 1062 C CA . GLN A 1 132 ? 11.250 -12.131 3.896 1.00 44.59 132 GLN A CA 1
ATOM 1063 C C . GLN A 1 132 ? 11.134 -13.074 5.076 1.00 44.59 132 GLN A C 1
ATOM 1065 O O . GLN A 1 132 ? 10.429 -12.765 6.034 1.00 44.59 132 GLN A O 1
ATOM 1070 N N . ASN A 1 133 ? 11.648 -14.295 4.899 1.00 40.38 133 ASN A N 1
ATOM 1071 C CA . ASN A 1 133 ? 11.633 -15.337 5.902 1.00 40.38 133 ASN A CA 1
ATOM 1072 C C . ASN A 1 133 ? 12.208 -14.688 7.151 1.00 40.38 133 ASN A C 1
ATOM 1074 O O . ASN A 1 133 ? 13.422 -14.497 7.251 1.00 40.38 133 ASN A O 1
ATOM 1078 N N . ARG A 1 134 ? 11.314 -14.292 8.064 1.00 42.94 134 ARG A N 1
ATOM 1079 C CA . ARG A 1 134 ? 11.632 -13.967 9.440 1.00 42.94 134 ARG A CA 1
ATOM 1080 C C . ARG A 1 134 ? 12.231 -15.252 9.984 1.00 42.94 134 ARG A C 1
ATOM 1082 O O . ARG A 1 134 ? 11.533 -16.111 10.508 1.00 42.94 134 ARG A O 1
ATOM 1089 N N . ARG A 1 135 ? 13.543 -15.397 9.811 1.00 46.03 135 ARG A N 1
ATOM 1090 C CA . ARG A 1 135 ? 14.374 -16.120 10.755 1.00 46.03 135 ARG A CA 1
ATOM 1091 C C . ARG A 1 135 ? 14.262 -15.321 12.048 1.00 46.03 135 ARG A C 1
ATOM 1093 O O . ARG A 1 135 ? 15.074 -14.445 12.310 1.00 46.03 135 ARG A O 1
ATOM 1100 N N . LEU A 1 136 ? 13.177 -15.568 12.776 1.00 45.19 136 LEU A N 1
ATOM 1101 C CA . LEU A 1 136 ? 13.161 -15.427 14.217 1.00 45.19 136 LEU A CA 1
ATOM 1102 C C . LEU A 1 136 ? 14.115 -16.519 14.708 1.00 45.19 136 LEU A C 1
ATOM 1104 O O . LEU A 1 136 ? 13.794 -17.706 14.661 1.00 45.19 136 LEU A O 1
ATOM 1108 N N . ARG A 1 137 ? 15.344 -16.106 15.002 1.00 39.56 137 ARG A N 1
ATOM 1109 C CA . ARG A 1 137 ? 16.191 -16.737 16.005 1.00 39.56 137 ARG A CA 1
ATOM 1110 C C . ARG A 1 137 ? 16.248 -15.774 17.172 1.00 39.56 137 ARG A C 1
ATOM 1112 O O . ARG A 1 137 ? 16.296 -14.557 16.881 1.00 39.56 137 ARG A O 1
#

Foldseek 3Di:
DVVVVVVVVVVVVVVVVVVVVVVVVVVVVVVVVVVVVVVVCCVPPAPPVLVVVLCVVVVVLVVVLVVLVVQLVVCVVVVVPVSNVVSVVVNVVSVVVNVVSVVVSLVRSLVPDDPVVSVVSVVDVVCDPPPPPPPPD

Sequence (137 aa):
MENKKLLILVVVLSLIVAMGIGFGIGRIVTIRRASRIFAHFTREQMLRPEIEEYRAVMEPLIQEKQKLVELLCMAIEREDSLFAYRVAGEIAEVQNEMLMHTVQHLLRTGGHLPPEVRRDFIGFMLRGRPKQNRRLR

Radius of gyration: 27.99 Å; chains: 1; bounding box: 81×38×62 Å

Secondary structure (DSSP, 8-state):
-HHHHHHHHHHHHHHHHHHHHHHHHHHHHHHHHHHHHHHHHHHHHTSHHHHHHHHHHHHHHHHHHHHHHHHHHHHHHTT-HHHHHHHHHHHHHHHHHHHHHHHHHHHHHHHHS-HHHHHHHHHHHHH-S--------